Protein AF-A0A9J8C1U0-F1 (afdb_monomer_lite)

Secondary structure (DSSP, 8-state):
--SSS-------SSHHHHHHHHHHHHHHHHHHHH-PPTT--HHHHHHHHHHHHHHHHTT-SS-HHHHHHHHHHHHTTT---

InterPro domains:
  IPR052194 Guanosine-3',5'-bis(diphosphate) 3'-pyrophosphohydrolase [PTHR46246] (12-79)

Radius of gyration: 12.66 Å; chains: 1; bounding box: 30×18×34 Å

Foldseek 3Di:
DDDDDDPPPVPPPDLVVLVVLLVVLLVVLVVCVVDPPPPDDPVNNLVVLQVSQVVVVVSPPSDPVSNVSNQVSCVVSVHHD

Sequence (81 aa):
MLIYGKERRKSRNGHQAKLVKLADKLYNLRDLNRCTRTGWTAERVQEYFVWASRVVKGLRGTSAALEEKLQQLFLERGVEL

Organism: NCBI:txid630221

pLDDT: mean 83.25, std 16.91, range [38.31, 95.56]

Structure (mmCIF, N/CA/C/O backbone):
data_AF-A0A9J8C1U0-F1
#
_entry.id   AF-A0A9J8C1U0-F1
#
loop_
_atom_site.group_PDB
_atom_site.id
_atom_site.type_symbol
_atom_site.label_atom_id
_atom_site.label_alt_id
_atom_site.label_comp_id
_atom_site.label_asym_id
_atom_site.label_entity_id
_atom_site.label_seq_id
_atom_site.pdbx_PDB_ins_code
_atom_site.Cartn_x
_atom_site.Cartn_y
_atom_site.Cartn_z
_atom_site.occupancy
_atom_site.B_iso_or_equiv
_atom_site.auth_seq_id
_atom_site.auth_comp_id
_atom_site.auth_asym_id
_atom_site.auth_atom_id
_atom_site.pdbx_PDB_model_num
ATOM 1 N N . MET A 1 1 ? 13.751 1.871 3.923 1.00 41.59 1 MET A N 1
ATOM 2 C CA . MET A 1 1 ? 12.949 1.541 2.726 1.00 41.59 1 MET A CA 1
ATOM 3 C C . MET A 1 1 ? 13.621 0.359 2.017 1.00 41.59 1 MET A C 1
ATOM 5 O O . MET A 1 1 ? 14.315 0.549 1.032 1.00 41.59 1 MET A O 1
ATOM 9 N N . LEU A 1 2 ? 13.501 -0.854 2.574 1.00 40.66 2 LEU A N 1
ATOM 10 C CA . LEU A 1 2 ? 14.132 -2.070 2.045 1.00 40.66 2 LEU A CA 1
ATOM 11 C C . LEU A 1 2 ? 13.065 -3.102 1.690 1.00 40.66 2 LEU A C 1
ATOM 13 O O . LEU A 1 2 ? 12.046 -3.255 2.361 1.00 40.66 2 LEU A O 1
ATOM 17 N N . ILE A 1 3 ? 13.317 -3.745 0.568 1.00 55.72 3 ILE A N 1
ATOM 18 C CA . ILE A 1 3 ? 12.470 -4.667 -0.166 1.00 55.72 3 ILE A CA 1
ATOM 19 C C . ILE A 1 3 ? 12.862 -6.075 0.254 1.00 55.72 3 ILE A C 1
ATOM 21 O O . ILE A 1 3 ? 14.026 -6.428 0.135 1.00 55.72 3 ILE A O 1
ATOM 25 N N . TYR A 1 4 ? 11.894 -6.861 0.722 1.00 45.16 4 TYR A N 1
ATOM 26 C CA . TYR A 1 4 ? 12.058 -8.273 1.081 1.00 45.16 4 TYR A CA 1
ATOM 27 C C . TYR A 1 4 ? 13.112 -8.570 2.161 1.00 45.16 4 TYR A C 1
ATOM 29 O O . TYR A 1 4 ? 14.196 -9.071 1.894 1.00 45.16 4 TYR A O 1
ATOM 37 N N . GLY A 1 5 ? 12.747 -8.363 3.426 1.00 38.38 5 GLY A N 1
ATOM 38 C CA . GLY A 1 5 ? 13.529 -8.895 4.539 1.00 38.38 5 GLY A CA 1
ATOM 39 C C . GLY A 1 5 ? 13.018 -8.419 5.884 1.00 38.38 5 GLY A C 1
ATOM 40 O O . GLY A 1 5 ? 13.319 -7.310 6.293 1.00 38.38 5 GLY A O 1
ATOM 41 N N . LYS A 1 6 ? 12.220 -9.267 6.543 1.00 41.22 6 LYS A N 1
ATOM 42 C CA . LYS A 1 6 ? 11.906 -9.254 7.981 1.00 41.22 6 LYS A CA 1
ATOM 43 C C . LYS A 1 6 ? 12.002 -7.890 8.675 1.00 41.22 6 LYS A C 1
ATOM 45 O O . LYS A 1 6 ? 12.936 -7.626 9.419 1.00 41.22 6 LYS A O 1
ATOM 50 N N . GLU A 1 7 ? 10.908 -7.148 8.651 1.00 38.31 7 GLU A N 1
ATOM 51 C CA . GLU A 1 7 ? 10.562 -6.393 9.844 1.00 38.31 7 GLU A CA 1
ATOM 52 C C . GLU A 1 7 ? 9.252 -6.953 10.374 1.00 38.31 7 GLU A C 1
ATOM 54 O O . GLU A 1 7 ? 8.157 -6.440 10.149 1.00 38.31 7 GLU A O 1
ATOM 59 N N . ARG A 1 8 ? 9.380 -8.067 11.112 1.00 44.78 8 ARG A N 1
ATOM 60 C CA . ARG A 1 8 ? 8.406 -8.432 12.142 1.00 44.78 8 ARG A CA 1
ATOM 61 C C . ARG A 1 8 ? 8.453 -7.352 13.229 1.00 44.78 8 ARG A C 1
ATOM 63 O O . ARG A 1 8 ? 8.750 -7.643 14.382 1.00 44.78 8 ARG A O 1
ATOM 70 N N . ARG A 1 9 ? 8.113 -6.102 12.907 1.00 47.66 9 ARG A N 1
ATOM 71 C CA . ARG A 1 9 ? 7.600 -5.207 13.934 1.00 47.66 9 ARG A CA 1
ATOM 72 C C . ARG A 1 9 ? 6.200 -5.701 14.241 1.00 47.66 9 ARG A C 1
ATOM 74 O O . ARG A 1 9 ? 5.218 -5.373 13.572 1.00 47.66 9 ARG A O 1
ATOM 81 N N . LYS A 1 10 ? 6.141 -6.575 15.249 1.00 45.44 10 LYS A N 1
ATOM 82 C CA . LYS A 1 10 ? 4.926 -6.946 15.968 1.00 45.44 10 LYS A CA 1
ATOM 83 C C . LYS A 1 10 ? 4.415 -5.655 16.616 1.00 45.44 10 LYS A C 1
ATOM 85 O O . LYS A 1 10 ? 4.691 -5.374 17.774 1.00 45.44 10 LYS A O 1
ATOM 90 N N . SER A 1 11 ? 3.770 -4.794 15.828 1.00 49.88 11 SER A N 1
ATOM 91 C CA . SER A 1 11 ? 3.107 -3.616 16.367 1.00 49.88 11 SER A CA 1
ATOM 92 C C . SER A 1 11 ? 2.041 -4.144 17.311 1.00 49.88 11 SER A C 1
ATOM 94 O O . SER A 1 11 ? 1.219 -4.956 16.881 1.00 49.88 11 SER A O 1
ATOM 96 N N . ARG A 1 12 ? 2.092 -3.738 18.580 1.00 53.88 12 ARG A N 1
ATOM 97 C CA . ARG A 1 12 ? 1.064 -4.047 19.578 1.00 53.88 12 ARG A CA 1
ATOM 98 C C . ARG A 1 12 ? -0.313 -3.954 18.909 1.00 53.88 12 ARG A C 1
ATOM 100 O O . ARG A 1 12 ? -0.609 -2.949 18.267 1.00 53.88 12 ARG A O 1
ATOM 107 N N . ASN A 1 13 ? -1.057 -5.062 18.941 1.00 59.88 13 ASN A N 1
ATOM 108 C CA . ASN A 1 13 ? -2.303 -5.283 18.205 1.00 59.88 13 ASN A CA 1
ATOM 109 C C . ASN A 1 13 ? -3.361 -4.244 18.609 1.00 59.88 13 ASN A C 1
ATOM 111 O O . ASN A 1 13 ? -4.158 -4.488 19.506 1.00 59.88 13 ASN A O 1
ATOM 115 N N . GLY A 1 14 ? -3.353 -3.083 17.962 1.00 77.94 14 GLY A N 1
ATOM 116 C CA . GLY A 1 14 ? -4.280 -1.990 18.228 1.00 77.94 14 GLY A CA 1
ATOM 117 C C . GLY A 1 14 ? -4.690 -1.297 16.936 1.00 77.94 14 GLY A C 1
ATOM 118 O O . GLY A 1 14 ? -3.940 -1.284 15.957 1.00 77.94 14 GLY A O 1
ATOM 119 N N . HIS A 1 15 ? -5.888 -0.717 16.939 1.00 85.31 15 HIS A N 1
ATOM 120 C CA . HIS A 1 15 ? -6.462 0.020 15.811 1.00 85.31 15 HIS A CA 1
ATOM 121 C C . HIS A 1 15 ? -5.486 1.073 15.243 1.00 85.31 15 HIS A C 1
ATOM 123 O O . HIS A 1 15 ? -5.240 1.112 14.040 1.00 85.31 15 HIS A O 1
ATOM 129 N N . GLN A 1 16 ? -4.806 1.828 16.115 1.00 87.19 16 GLN A N 1
ATOM 130 C CA . GLN A 1 16 ? -3.792 2.822 15.731 1.00 87.19 16 GLN A CA 1
ATOM 131 C C . GLN A 1 16 ? -2.619 2.225 14.941 1.00 87.19 16 GLN A C 1
ATOM 133 O O . GLN A 1 16 ? -2.145 2.818 13.976 1.00 87.19 16 GLN A O 1
ATOM 138 N N . ALA A 1 17 ? -2.164 1.023 15.296 1.00 87.94 17 ALA A N 1
ATOM 139 C CA . ALA A 1 17 ? -1.074 0.379 14.577 1.00 87.94 17 ALA A CA 1
ATOM 140 C C . ALA A 1 17 ? -1.490 -0.071 13.168 1.00 87.94 17 ALA A C 1
ATOM 142 O O . ALA A 1 17 ? -0.679 -0.027 12.241 1.00 87.94 17 ALA A O 1
ATOM 143 N N . LYS A 1 18 ? -2.752 -0.487 12.989 1.00 89.62 18 LYS A N 1
A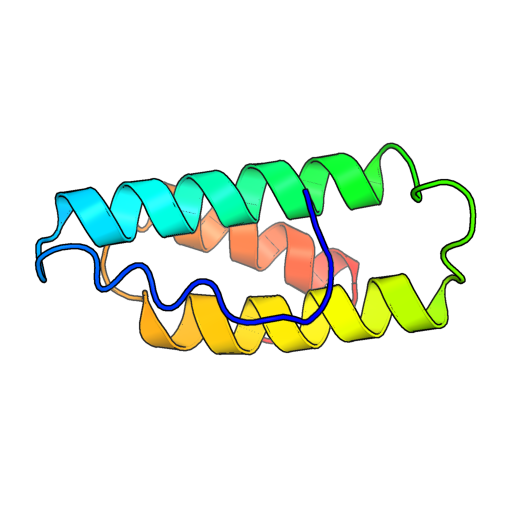TOM 144 C CA . LYS A 1 18 ? -3.304 -0.794 11.663 1.00 89.62 18 LYS A CA 1
ATOM 145 C C . LYS A 1 18 ? -3.422 0.473 10.808 1.00 89.62 18 LYS A C 1
ATOM 147 O O . LYS A 1 18 ? -3.031 0.431 9.646 1.00 89.62 18 LYS A O 1
ATOM 152 N N . LEU A 1 19 ? -3.849 1.599 11.392 1.00 91.75 19 LEU A N 1
ATOM 153 C CA . LEU A 1 19 ? -3.897 2.899 10.706 1.00 91.75 19 LEU A CA 1
ATOM 154 C C . LEU A 1 19 ? -2.523 3.319 10.179 1.00 91.75 19 LEU A C 1
ATOM 156 O O . LEU A 1 19 ? -2.391 3.641 9.001 1.00 91.75 19 LEU A O 1
ATOM 160 N N . VAL A 1 20 ? -1.486 3.242 11.020 1.00 91.12 20 VAL A N 1
ATOM 161 C CA . VAL A 1 20 ? -0.111 3.574 10.610 1.00 91.12 20 VAL A CA 1
ATOM 162 C C . VAL A 1 20 ? 0.354 2.674 9.463 1.00 91.12 20 VAL A C 1
ATOM 164 O O . VAL A 1 20 ? 0.955 3.160 8.510 1.00 91.12 20 VAL A O 1
ATOM 167 N N . LYS A 1 21 ? 0.037 1.372 9.500 1.00 90.44 21 LYS A N 1
ATOM 168 C CA . LYS A 1 21 ? 0.386 0.445 8.411 1.00 90.44 21 LYS A CA 1
ATOM 169 C C . LYS A 1 21 ? -0.351 0.752 7.107 1.00 90.44 21 LYS A C 1
ATOM 171 O O . LYS A 1 21 ? 0.261 0.641 6.048 1.00 90.44 21 LYS A O 1
ATOM 176 N N . LEU A 1 22 ? -1.631 1.123 7.169 1.00 93.19 22 LEU A N 1
ATOM 177 C CA . LEU A 1 22 ? -2.397 1.531 5.987 1.00 93.19 22 LEU A CA 1
ATOM 178 C C . LEU A 1 22 ? -1.833 2.821 5.381 1.00 93.19 22 LEU A C 1
ATOM 180 O O . LEU A 1 22 ? -1.585 2.868 4.177 1.00 93.19 22 LEU A O 1
ATOM 184 N N . ALA A 1 23 ? -1.558 3.831 6.210 1.00 93.75 23 ALA A N 1
ATOM 185 C CA . ALA A 1 23 ? -0.962 5.090 5.766 1.00 93.75 23 ALA A CA 1
ATOM 186 C C . ALA A 1 23 ? 0.428 4.880 5.138 1.00 93.75 23 ALA A C 1
ATOM 188 O O . ALA A 1 23 ? 0.707 5.418 4.068 1.00 93.75 23 ALA A O 1
ATOM 189 N N . ASP A 1 24 ? 1.266 4.035 5.749 1.00 92.50 24 ASP A N 1
ATOM 190 C CA . ASP A 1 24 ? 2.567 3.639 5.197 1.00 92.50 24 ASP A CA 1
ATOM 191 C C . ASP A 1 24 ? 2.426 2.973 3.820 1.00 92.50 24 ASP A C 1
ATOM 193 O O . ASP A 1 24 ? 3.159 3.308 2.889 1.00 92.50 24 ASP A O 1
ATOM 197 N N . LYS A 1 25 ? 1.468 2.051 3.640 1.00 93.06 25 LYS A N 1
ATOM 198 C CA . LYS A 1 25 ? 1.240 1.417 2.329 1.00 93.06 25 LYS A CA 1
ATOM 199 C C . LYS A 1 25 ? 0.776 2.423 1.285 1.00 93.06 25 LYS A C 1
ATOM 201 O O . LYS A 1 25 ? 1.300 2.406 0.176 1.00 93.06 25 LYS A O 1
ATOM 206 N N . LEU A 1 26 ? -0.140 3.318 1.646 1.00 93.69 26 LEU A N 1
ATOM 207 C CA . LEU A 1 26 ? -0.631 4.351 0.739 1.00 93.69 26 LEU A CA 1
ATOM 208 C C . LEU A 1 26 ? 0.508 5.262 0.266 1.00 93.69 26 LEU A C 1
ATOM 210 O O . LEU A 1 26 ? 0.622 5.533 -0.928 1.00 93.69 26 LEU A O 1
ATOM 214 N N . TYR A 1 27 ? 1.371 5.699 1.185 1.00 92.69 27 TYR A N 1
ATOM 215 C CA . TYR A 1 27 ? 2.533 6.517 0.847 1.00 92.69 27 TYR A CA 1
ATOM 216 C C . TYR A 1 27 ? 3.506 5.770 -0.073 1.00 92.69 27 TYR A C 1
ATOM 218 O O . TYR A 1 27 ? 3.851 6.278 -1.136 1.00 92.69 27 TYR A O 1
ATOM 226 N N . ASN A 1 28 ? 3.885 4.538 0.286 1.00 91.38 28 ASN A N 1
ATOM 227 C CA . ASN A 1 28 ? 4.830 3.738 -0.497 1.00 91.38 28 ASN A CA 1
ATOM 228 C C . ASN A 1 28 ? 4.335 3.452 -1.925 1.00 91.38 28 ASN A C 1
ATOM 230 O O . ASN A 1 28 ? 5.131 3.486 -2.861 1.00 91.38 28 ASN A O 1
ATOM 234 N N . LEU A 1 29 ? 3.040 3.170 -2.108 1.00 92.06 29 LEU A N 1
ATOM 235 C CA . LEU A 1 29 ? 2.469 2.891 -3.431 1.00 92.06 29 LEU A CA 1
ATOM 236 C C . LEU A 1 29 ? 2.350 4.157 -4.287 1.00 92.06 29 LEU A C 1
ATOM 238 O O . LEU A 1 29 ? 2.644 4.117 -5.479 1.00 92.06 29 LEU A O 1
ATOM 242 N N . ARG A 1 30 ? 1.990 5.297 -3.683 1.00 92.06 30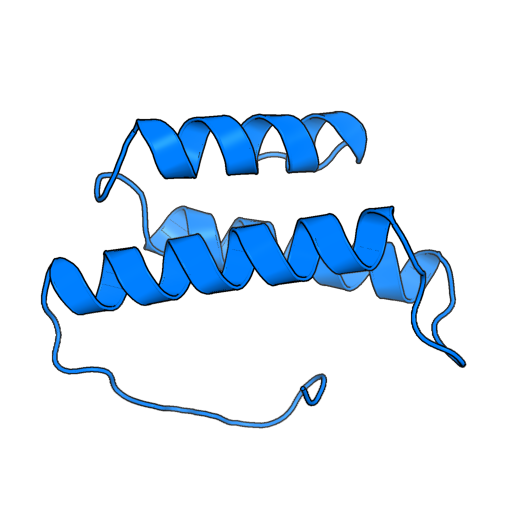 ARG A N 1
ATOM 243 C CA . ARG A 1 30 ? 2.005 6.596 -4.377 1.00 92.06 30 ARG A CA 1
ATOM 244 C C . ARG A 1 30 ? 3.405 6.980 -4.827 1.00 92.06 30 ARG A C 1
ATOM 246 O O . ARG A 1 30 ? 3.571 7.453 -5.945 1.00 92.06 30 ARG A O 1
ATOM 253 N N . ASP A 1 31 ? 4.394 6.773 -3.966 1.00 89.38 31 ASP A N 1
ATOM 254 C CA .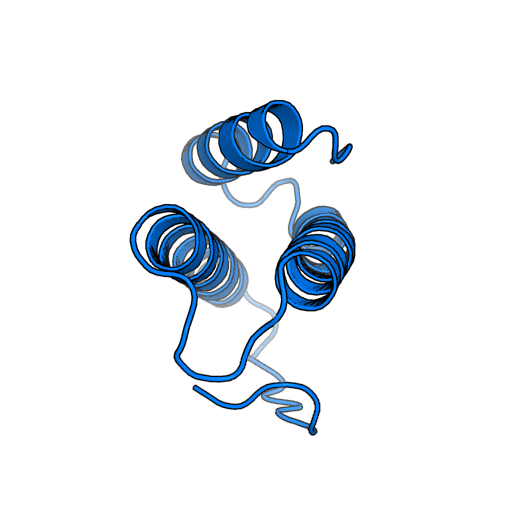 ASP A 1 31 ? 5.791 7.054 -4.283 1.00 89.38 31 ASP A CA 1
ATOM 255 C C . ASP A 1 31 ? 6.274 6.193 -5.459 1.00 89.38 31 ASP A C 1
ATOM 257 O O . ASP A 1 31 ? 6.799 6.728 -6.429 1.00 89.38 31 ASP A O 1
ATOM 261 N N . LEU A 1 32 ? 5.956 4.891 -5.451 1.00 88.25 32 LEU A N 1
ATOM 262 C CA . LEU A 1 32 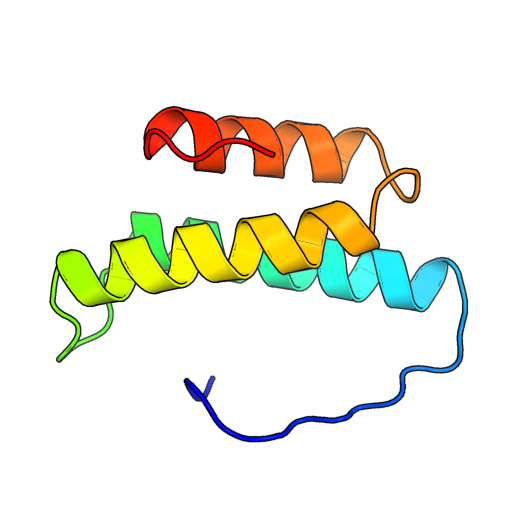? 6.255 3.983 -6.566 1.00 88.25 32 LEU A CA 1
ATOM 263 C C . LEU A 1 32 ? 5.539 4.349 -7.876 1.00 88.25 32 LEU A C 1
ATOM 265 O O . LEU A 1 32 ? 6.088 4.103 -8.947 1.00 88.25 32 LEU A O 1
ATOM 269 N N . ASN A 1 33 ? 4.336 4.931 -7.815 1.00 85.00 33 ASN A N 1
ATOM 270 C CA . ASN A 1 33 ? 3.656 5.470 -8.999 1.00 85.00 33 ASN A CA 1
ATOM 271 C C . ASN A 1 33 ? 4.347 6.730 -9.543 1.00 85.00 33 ASN A C 1
ATOM 273 O O . ASN A 1 33 ? 4.378 6.924 -10.753 1.00 85.00 33 ASN A O 1
ATOM 277 N N . ARG A 1 34 ? 4.889 7.588 -8.670 1.00 85.25 34 ARG A N 1
ATOM 278 C CA . ARG A 1 34 ? 5.546 8.842 -9.077 1.00 85.25 34 ARG A CA 1
ATOM 279 C C . ARG A 1 34 ? 6.964 8.628 -9.587 1.00 85.25 34 ARG A C 1
ATOM 281 O O . ARG A 1 34 ? 7.377 9.296 -10.527 1.00 85.25 34 ARG A O 1
ATOM 288 N N . CYS A 1 35 ? 7.716 7.748 -8.940 1.00 78.75 35 CYS A N 1
ATOM 289 C CA . CYS A 1 35 ? 9.097 7.468 -9.280 1.00 78.75 35 CYS A CA 1
ATOM 290 C C . CYS A 1 35 ? 9.369 5.984 -9.049 1.00 78.75 35 CYS A C 1
ATOM 292 O O . CYS A 1 35 ? 9.391 5.496 -7.916 1.00 78.75 35 CYS A O 1
ATOM 294 N N . THR A 1 36 ? 9.588 5.250 -10.139 1.00 73.50 36 THR A N 1
ATOM 295 C CA . THR A 1 36 ? 10.101 3.888 -10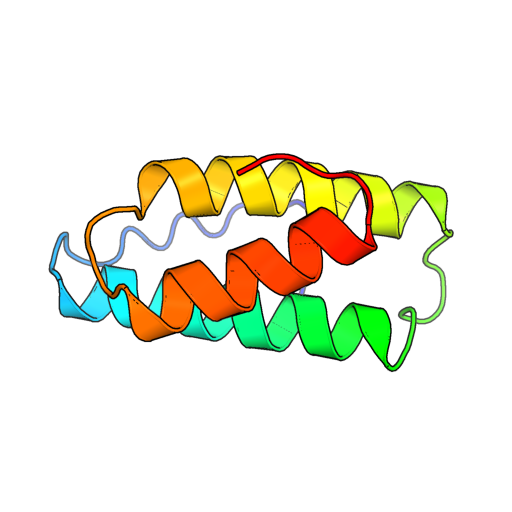.010 1.00 73.50 36 THR A CA 1
ATOM 296 C C . THR A 1 36 ? 11.512 3.988 -9.445 1.00 73.50 36 THR A C 1
ATOM 298 O O . THR A 1 36 ? 12.358 4.687 -9.999 1.00 73.50 36 THR A O 1
ATOM 301 N N . ARG A 1 37 ? 11.759 3.332 -8.306 1.00 77.00 37 ARG A N 1
ATOM 302 C CA . ARG A 1 37 ? 13.071 3.381 -7.651 1.00 77.00 37 ARG A CA 1
ATOM 303 C C . ARG A 1 37 ? 14.154 2.905 -8.612 1.00 77.00 37 ARG A C 1
ATOM 305 O O . ARG A 1 37 ? 13.969 1.908 -9.308 1.00 77.00 37 ARG A O 1
ATOM 312 N N . THR A 1 38 ? 15.300 3.576 -8.591 1.00 79.19 38 THR A N 1
ATOM 313 C CA . THR A 1 38 ? 16.465 3.205 -9.396 1.00 79.19 38 THR A CA 1
ATOM 314 C C . THR A 1 38 ? 16.793 1.721 -9.208 1.00 79.19 38 THR A C 1
ATOM 316 O O . THR A 1 38 ? 16.942 1.249 -8.080 1.00 79.19 38 THR A O 1
ATOM 319 N N . GLY A 1 39 ? 16.865 0.979 -10.315 1.00 83.31 39 GLY A N 1
ATOM 320 C CA . GLY A 1 39 ? 17.143 -0.462 -10.319 1.00 83.31 39 GLY A CA 1
ATOM 321 C C . GLY A 1 39 ? 15.921 -1.376 -10.174 1.00 83.31 39 GLY A C 1
ATOM 322 O O . GLY A 1 39 ? 16.092 -2.591 -10.139 1.00 83.31 39 GLY A O 1
ATOM 323 N N . TRP A 1 40 ? 14.697 -0.842 -10.094 1.00 85.50 40 TRP A N 1
ATOM 324 C CA . TRP A 1 40 ? 13.482 -1.657 -10.161 1.00 85.50 40 TRP A CA 1
ATOM 325 C C . TRP A 1 40 ? 12.968 -1.751 -11.588 1.00 85.50 40 TRP A C 1
ATOM 327 O O . TRP A 1 40 ? 12.767 -0.736 -12.251 1.00 85.50 40 TRP A O 1
ATOM 337 N N . THR A 1 41 ? 12.693 -2.975 -12.028 1.00 88.94 41 THR A N 1
ATOM 338 C CA . THR A 1 41 ? 11.956 -3.204 -13.269 1.00 88.94 41 THR A CA 1
ATOM 339 C C . THR A 1 41 ? 10.457 -2.990 -13.051 1.00 88.94 41 THR A C 1
ATOM 341 O O . THR A 1 41 ? 9.968 -2.994 -11.913 1.00 88.94 41 THR A O 1
ATOM 344 N N . ALA A 1 42 ? 9.708 -2.822 -14.141 1.00 88.44 42 ALA A N 1
ATOM 345 C CA . ALA A 1 42 ? 8.256 -2.683 -14.081 1.00 88.44 42 ALA A CA 1
ATOM 346 C C . ALA A 1 42 ? 7.590 -3.922 -13.455 1.00 88.44 42 ALA A C 1
ATOM 348 O O . ALA A 1 42 ? 6.665 -3.780 -12.651 1.00 88.44 42 ALA A O 1
ATOM 349 N N . GLU A 1 43 ? 8.109 -5.123 -13.735 1.00 90.44 43 GLU A N 1
ATOM 350 C CA . GLU A 1 43 ? 7.629 -6.376 -13.141 1.00 90.44 43 GLU A CA 1
ATOM 351 C C . GLU A 1 43 ? 7.799 -6.354 -11.622 1.00 90.44 43 GLU A C 1
ATOM 353 O O . GLU A 1 43 ? 6.874 -6.689 -10.884 1.00 90.44 43 GLU A O 1
ATOM 358 N N . ARG A 1 44 ? 8.949 -5.874 -11.131 1.00 89.50 44 ARG A N 1
ATOM 359 C CA . ARG A 1 44 ? 9.218 -5.803 -9.691 1.00 89.50 44 ARG A CA 1
ATOM 360 C C . ARG A 1 44 ? 8.298 -4.820 -8.974 1.00 89.50 44 ARG A C 1
ATOM 362 O O . ARG A 1 44 ? 7.900 -5.062 -7.832 1.00 89.50 44 ARG A O 1
ATOM 369 N N . VAL A 1 45 ? 7.946 -3.717 -9.634 1.00 90.62 45 VAL A N 1
ATOM 370 C CA . VAL A 1 45 ? 6.924 -2.798 -9.124 1.00 90.62 45 VAL A CA 1
ATOM 371 C C . VAL A 1 45 ? 5.577 -3.516 -9.060 1.00 90.62 45 VAL A C 1
ATOM 373 O O . VAL A 1 45 ? 4.941 -3.490 -8.010 1.00 90.62 45 VAL A O 1
ATOM 376 N N . GLN A 1 46 ? 5.168 -4.218 -10.118 1.00 91.12 46 GLN A N 1
ATOM 377 C CA . GLN A 1 46 ? 3.893 -4.939 -10.138 1.00 91.12 46 GLN A CA 1
ATOM 378 C C . GLN A 1 46 ? 3.807 -6.012 -9.040 1.00 91.12 46 GLN A C 1
ATOM 380 O O . GLN A 1 46 ? 2.810 -6.081 -8.319 1.00 91.12 46 GLN A O 1
ATOM 385 N N . GLU A 1 47 ? 4.869 -6.793 -8.833 1.00 91.62 47 GLU A N 1
ATOM 386 C CA . GLU A 1 47 ? 4.966 -7.756 -7.727 1.00 91.62 47 GLU A CA 1
ATOM 387 C C . GLU A 1 47 ? 4.765 -7.088 -6.362 1.00 91.62 47 GLU A C 1
ATOM 389 O O . GLU A 1 47 ? 4.091 -7.636 -5.484 1.00 91.62 47 GLU A O 1
ATOM 394 N N . TYR A 1 48 ? 5.317 -5.885 -6.177 1.00 91.69 48 TYR A N 1
ATOM 395 C CA . TYR A 1 48 ? 5.138 -5.126 -4.945 1.00 91.69 48 TYR A CA 1
ATOM 396 C C . TYR A 1 48 ? 3.686 -4.683 -4.745 1.00 91.69 48 TYR A C 1
ATOM 398 O O . TYR A 1 48 ? 3.183 -4.776 -3.624 1.00 91.69 48 TYR A O 1
ATOM 406 N N . PHE A 1 49 ? 2.992 -4.255 -5.804 1.00 93.56 49 PHE A N 1
ATOM 407 C CA . PHE A 1 49 ? 1.562 -3.936 -5.733 1.00 93.56 49 PHE A CA 1
ATOM 408 C C . PHE A 1 49 ? 0.732 -5.176 -5.359 1.00 93.56 49 PHE A C 1
ATOM 410 O O . PHE A 1 49 ? -0.088 -5.108 -4.443 1.00 93.56 49 PHE A O 1
ATOM 417 N N . VAL A 1 50 ? 1.001 -6.335 -5.969 1.00 93.56 50 VAL A N 1
ATOM 418 C CA . VAL A 1 50 ? 0.321 -7.602 -5.630 1.00 93.56 50 VAL A CA 1
ATOM 419 C C . VAL A 1 50 ? 0.600 -8.029 -4.186 1.00 93.56 50 VAL A C 1
ATOM 421 O O . VAL A 1 50 ? -0.292 -8.490 -3.474 1.00 93.56 50 VAL A O 1
ATOM 424 N N . TRP A 1 51 ? 1.833 -7.874 -3.705 1.00 94.06 51 TRP A N 1
ATOM 425 C CA . TRP A 1 51 ? 2.157 -8.153 -2.308 1.00 94.06 51 TRP A CA 1
ATOM 426 C C . TRP A 1 51 ? 1.456 -7.176 -1.353 1.00 94.06 51 TRP A C 1
ATOM 428 O O . TRP A 1 51 ? 0.906 -7.591 -0.329 1.00 94.06 51 TRP A O 1
ATOM 438 N N . ALA A 1 52 ? 1.441 -5.884 -1.685 1.00 93.56 52 ALA A N 1
ATOM 439 C CA . ALA A 1 52 ? 0.814 -4.860 -0.865 1.00 93.56 52 ALA A CA 1
ATOM 440 C C . ALA A 1 52 ? -0.703 -5.076 -0.744 1.00 93.56 52 ALA A C 1
ATOM 442 O O . ALA A 1 52 ? -1.229 -4.907 0.358 1.00 93.56 52 ALA A O 1
ATOM 443 N N . SER A 1 53 ? -1.392 -5.521 -1.803 1.00 94.12 53 SER A N 1
ATOM 444 C CA . SER A 1 53 ? -2.832 -5.815 -1.736 1.00 94.12 53 SER A CA 1
ATOM 445 C C . SER A 1 53 ? -3.139 -6.936 -0.739 1.00 94.12 53 SER A C 1
ATOM 447 O O . SER A 1 53 ? -4.050 -6.806 0.078 1.00 94.12 53 SER A O 1
ATOM 449 N N . ARG A 1 54 ? -2.307 -7.987 -0.690 1.00 93.19 54 ARG A N 1
ATOM 450 C CA . ARG A 1 54 ? -2.418 -9.070 0.308 1.00 93.19 54 ARG A CA 1
ATOM 451 C C . ARG A 1 54 ? -2.242 -8.563 1.740 1.00 93.19 54 ARG A C 1
ATOM 453 O O . ARG A 1 54 ? -2.929 -9.029 2.645 1.00 93.19 54 ARG A O 1
ATOM 460 N N . VAL A 1 55 ? -1.342 -7.602 1.962 1.00 91.19 55 VAL A N 1
ATOM 461 C CA . VAL A 1 55 ? -1.153 -6.987 3.287 1.00 91.19 55 VAL A CA 1
ATOM 462 C C . VAL A 1 55 ? -2.363 -6.138 3.671 1.00 91.19 55 VAL A C 1
ATOM 464 O O . VAL A 1 55 ? -2.844 -6.249 4.795 1.00 91.19 55 VAL A O 1
ATOM 467 N N . VAL A 1 56 ? -2.870 -5.315 2.750 1.00 92.88 56 VAL A N 1
ATOM 468 C CA . VAL A 1 56 ? -4.024 -4.437 2.995 1.00 92.88 56 VAL A CA 1
ATOM 469 C C . VAL A 1 56 ? -5.303 -5.246 3.229 1.00 92.88 56 VAL A C 1
ATOM 471 O O . VAL A 1 56 ? -6.061 -4.895 4.131 1.00 92.88 56 VAL A O 1
ATOM 474 N N . LYS A 1 57 ? -5.492 -6.386 2.544 1.00 92.50 57 LYS A N 1
ATOM 475 C CA . LYS A 1 57 ? -6.571 -7.355 2.824 1.00 92.50 57 LYS A CA 1
ATOM 476 C C . LYS A 1 57 ? -6.641 -7.736 4.308 1.00 92.50 57 LYS A C 1
ATOM 478 O O . LYS A 1 57 ? -7.718 -7.730 4.893 1.00 92.50 57 LYS A O 1
ATOM 483 N N . GLY A 1 58 ? -5.49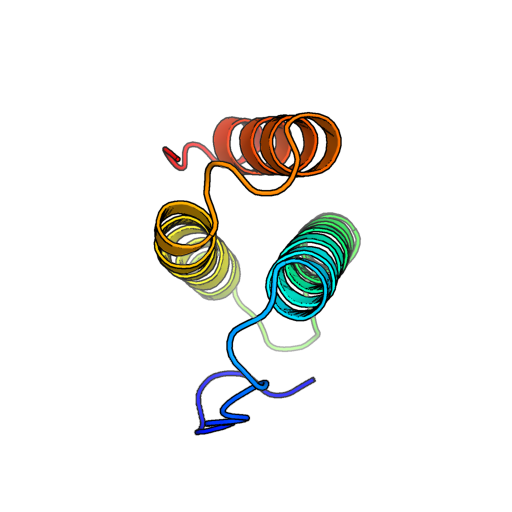4 -7.981 4.946 1.00 90.44 58 GLY A N 1
ATOM 484 C CA . GLY A 1 58 ? -5.410 -8.297 6.381 1.00 90.44 58 GLY A CA 1
ATOM 485 C C . GLY A 1 58 ? -5.608 -7.104 7.330 1.00 90.44 58 GLY A C 1
ATOM 486 O O . GLY A 1 58 ? -5.644 -7.284 8.549 1.00 90.44 58 GLY A O 1
ATOM 487 N N . LEU A 1 59 ? -5.706 -5.883 6.798 1.00 90.19 59 LEU A N 1
ATOM 488 C CA . LEU A 1 59 ? -5.883 -4.638 7.552 1.00 90.19 59 LEU A CA 1
ATOM 489 C C . LEU A 1 59 ? -7.270 -4.002 7.351 1.00 90.19 59 LEU A C 1
ATOM 491 O O . LEU A 1 59 ? -7.531 -2.974 7.979 1.00 90.19 59 LEU A O 1
ATOM 495 N N . ARG A 1 60 ? -8.145 -4.600 6.528 1.00 88.94 60 ARG A N 1
ATOM 496 C CA . ARG A 1 60 ? -9.502 -4.100 6.253 1.00 88.94 60 ARG A CA 1
ATOM 497 C C . ARG A 1 60 ? -10.338 -3.913 7.519 1.00 88.94 60 ARG A C 1
ATOM 499 O O . ARG A 1 60 ? -10.122 -4.587 8.532 1.00 88.94 60 ARG A O 1
ATOM 506 N N . GLY A 1 61 ? -11.300 -2.995 7.441 1.00 91.88 61 GLY A N 1
ATOM 507 C CA . GLY A 1 61 ? -12.157 -2.627 8.570 1.00 91.88 61 GLY A CA 1
ATOM 508 C C . GLY A 1 61 ? -11.442 -1.753 9.604 1.00 91.88 61 GLY A C 1
ATOM 509 O O . GLY A 1 61 ? -11.830 -1.733 10.770 1.00 91.88 61 GLY A O 1
ATOM 510 N N . THR A 1 62 ? -10.375 -1.058 9.199 1.00 92.00 62 THR A N 1
ATOM 511 C CA . THR A 1 62 ? -9.660 -0.112 10.067 1.00 92.00 62 THR A CA 1
ATOM 512 C C . THR A 1 62 ? -9.989 1.328 9.691 1.00 92.00 62 THR A C 1
ATOM 514 O O . THR A 1 62 ? -10.211 2.146 10.576 1.00 92.00 62 THR A O 1
ATOM 517 N N . SER A 1 63 ? -10.002 1.668 8.401 1.00 93.88 63 SER A N 1
ATOM 518 C CA . SER A 1 63 ? -10.295 3.032 7.949 1.00 93.88 63 SER A CA 1
ATOM 519 C C . SER A 1 63 ? -10.765 3.030 6.505 1.00 93.88 63 SER A C 1
ATOM 521 O O . SER A 1 63 ? -9.954 2.882 5.592 1.00 93.88 63 SER A O 1
ATOM 523 N N . ALA A 1 64 ? -12.062 3.273 6.305 1.00 93.81 64 ALA A N 1
ATOM 524 C CA . ALA A 1 64 ? -12.669 3.341 4.977 1.00 93.81 64 ALA A CA 1
ATOM 525 C C . ALA A 1 64 ? -11.941 4.342 4.062 1.00 93.81 64 ALA A C 1
ATOM 527 O O . ALA A 1 64 ? -11.574 4.001 2.945 1.00 93.81 64 ALA A O 1
ATOM 528 N N . ALA A 1 65 ? -11.605 5.531 4.574 1.00 94.25 65 ALA A N 1
ATOM 529 C CA . ALA A 1 65 ? -10.937 6.571 3.792 1.00 94.25 65 ALA A CA 1
ATOM 530 C C . ALA A 1 65 ? -9.526 6.182 3.301 1.00 94.25 65 ALA A C 1
ATOM 532 O O . ALA A 1 65 ? -9.098 6.629 2.237 1.00 94.25 65 ALA A O 1
ATOM 533 N N . LEU A 1 66 ? -8.769 5.389 4.071 1.00 94.06 66 LEU A N 1
ATOM 534 C CA . LEU A 1 66 ? -7.462 4.886 3.624 1.00 94.06 66 LEU A CA 1
ATOM 535 C C . LEU A 1 66 ? -7.621 3.685 2.689 1.00 94.06 66 LEU A C 1
ATOM 537 O O . LEU A 1 66 ? -6.881 3.576 1.712 1.00 94.06 66 LEU A O 1
ATOM 541 N N . GLU A 1 67 ? -8.577 2.806 2.987 1.00 94.00 67 GLU A N 1
ATOM 542 C CA . GLU A 1 67 ? -8.883 1.612 2.197 1.00 94.00 67 GLU A CA 1
ATOM 543 C C . GLU A 1 67 ? -9.372 1.979 0.786 1.00 94.00 67 GLU A C 1
ATOM 545 O O . GLU A 1 67 ? -8.859 1.418 -0.177 1.00 94.00 67 GLU A O 1
ATOM 550 N N . GLU A 1 68 ? -10.241 2.983 0.636 1.00 95.56 68 GLU A N 1
ATOM 551 C CA . GLU A 1 68 ? -10.699 3.486 -0.670 1.00 95.56 68 GLU A CA 1
ATOM 552 C C . GLU A 1 68 ? -9.548 4.042 -1.516 1.00 95.56 68 GLU A C 1
ATOM 554 O O . GLU A 1 68 ? -9.402 3.700 -2.689 1.00 95.56 68 GLU A O 1
ATOM 559 N N . LYS A 1 69 ? -8.670 4.859 -0.918 1.00 95.50 69 LYS A N 1
ATOM 560 C CA . LYS A 1 69 ? -7.509 5.420 -1.632 1.00 95.50 69 LYS A CA 1
ATOM 561 C C . LYS A 1 69 ? -6.529 4.336 -2.068 1.00 95.50 69 LYS A C 1
ATOM 563 O O . LYS A 1 69 ? -5.911 4.452 -3.122 1.00 95.50 69 LYS A O 1
ATOM 568 N N . LEU A 1 70 ? -6.362 3.299 -1.250 1.00 94.62 70 LEU A N 1
ATOM 569 C CA . LEU A 1 70 ? -5.568 2.127 -1.606 1.00 94.62 70 LEU A CA 1
ATOM 570 C C . LEU A 1 70 ? -6.238 1.341 -2.736 1.00 94.62 70 LEU A C 1
ATOM 572 O O . LEU A 1 70 ? -5.560 0.982 -3.693 1.00 94.62 70 LEU A O 1
ATOM 576 N N . GLN A 1 71 ? -7.552 1.126 -2.664 1.00 94.81 71 GLN A N 1
ATOM 577 C CA . GLN A 1 71 ? -8.318 0.431 -3.696 1.00 94.81 71 GLN A CA 1
ATOM 578 C C . GLN A 1 71 ? -8.186 1.112 -5.062 1.00 94.81 71 GLN A C 1
ATOM 580 O O . GLN A 1 71 ? -7.929 0.424 -6.045 1.00 94.81 71 GLN A O 1
ATOM 585 N N . GLN A 1 72 ? -8.272 2.444 -5.123 1.00 94.88 72 GLN A N 1
ATOM 586 C CA . GLN A 1 72 ? -8.053 3.201 -6.362 1.00 94.88 72 GLN A CA 1
ATOM 587 C C . GLN A 1 72 ? -6.671 2.922 -6.973 1.00 94.88 72 GLN A C 1
ATOM 589 O O . GLN A 1 72 ? -6.580 2.578 -8.148 1.00 94.88 72 GLN A O 1
ATOM 594 N N . LEU A 1 73 ? -5.605 2.968 -6.165 1.00 94.31 73 LEU A N 1
ATOM 595 C CA . LEU A 1 73 ? -4.240 2.694 -6.639 1.00 94.31 73 LEU A CA 1
ATOM 596 C C . LEU A 1 73 ? -4.053 1.258 -7.137 1.00 94.31 73 LEU A C 1
ATOM 598 O O . LEU A 1 73 ? -3.262 1.021 -8.049 1.00 94.31 73 LEU A O 1
ATOM 602 N N . PHE A 1 74 ? -4.734 0.289 -6.524 1.00 94.94 74 PHE A N 1
ATOM 603 C CA . PHE A 1 74 ? -4.671 -1.094 -6.985 1.00 94.94 74 PHE A CA 1
ATOM 604 C C . PHE A 1 74 ? -5.446 -1.288 -8.290 1.00 94.94 74 PHE A C 1
ATOM 606 O O . PHE A 1 74 ? -4.915 -1.923 -9.200 1.00 94.94 74 PHE A O 1
ATOM 613 N N . LEU A 1 75 ? -6.625 -0.673 -8.432 1.00 94.31 75 LEU A N 1
ATOM 614 C CA . LEU A 1 75 ? -7.410 -0.702 -9.671 1.00 94.31 75 LEU A CA 1
ATOM 615 C C . LEU A 1 75 ? -6.648 -0.086 -10.851 1.00 94.31 75 LEU A C 1
ATOM 617 O O . LEU A 1 75 ? -6.610 -0.685 -11.922 1.00 94.31 75 LEU A O 1
ATOM 621 N N . GLU A 1 76 ? -5.960 1.041 -10.643 1.00 92.00 76 GLU A N 1
ATOM 622 C CA . GLU A 1 76 ? -5.085 1.670 -11.651 1.00 92.00 76 GLU A CA 1
ATOM 623 C C . GLU A 1 76 ? -3.977 0.731 -12.164 1.00 92.00 76 GLU A C 1
ATOM 625 O O . GLU A 1 76 ? -3.474 0.902 -13.272 1.00 92.00 76 GLU A O 1
ATOM 630 N N . ARG A 1 77 ? -3.589 -0.272 -11.366 1.00 89.12 77 ARG A N 1
ATOM 631 C CA . ARG A 1 77 ? -2.561 -1.273 -11.695 1.00 89.12 77 ARG A CA 1
ATOM 632 C C . ARG A 1 77 ? -3.137 -2.651 -12.037 1.00 89.12 77 ARG A C 1
ATOM 634 O O . ARG A 1 77 ? -2.366 -3.606 -12.153 1.00 89.12 77 ARG A O 1
ATOM 641 N N . GLY A 1 78 ? -4.461 -2.778 -12.159 1.00 93.44 78 GLY A N 1
ATOM 642 C CA . GLY A 1 78 ? -5.137 -4.054 -12.417 1.00 93.44 78 GLY A CA 1
ATOM 643 C C . GLY A 1 78 ? -4.967 -5.084 -11.293 1.00 93.44 78 GLY A C 1
ATOM 644 O O . GLY A 1 78 ? -4.952 -6.284 -11.550 1.00 93.44 78 GLY A O 1
ATOM 645 N N . VAL A 1 79 ? -4.778 -4.631 -10.051 1.00 91.94 79 VAL A N 1
ATOM 646 C CA . VAL A 1 79 ? -4.647 -5.481 -8.861 1.00 91.94 79 VAL A CA 1
ATOM 647 C C . VAL A 1 79 ? -5.935 -5.411 -8.041 1.00 91.94 79 VAL A C 1
ATOM 649 O O . VAL A 1 79 ? -6.453 -4.333 -7.770 1.00 91.94 79 VAL A O 1
ATOM 652 N N . GLU A 1 80 ? -6.439 -6.561 -7.597 1.00 88.19 80 GLU A N 1
ATOM 653 C CA . GLU A 1 80 ? -7.664 -6.634 -6.792 1.00 88.19 80 GLU A CA 1
ATOM 654 C C . GLU A 1 80 ? -7.381 -6.648 -5.279 1.00 88.19 80 GLU A C 1
ATOM 656 O O . GLU A 1 80 ? -6.500 -7.375 -4.786 1.00 88.19 80 GLU A O 1
ATOM 661 N N . LEU A 1 81 ? -8.162 -5.847 -4.540 1.00 81.75 81 LEU A N 1
ATOM 662 C CA . LEU A 1 81 ? -8.173 -5.782 -3.070 1.00 81.75 81 LEU A CA 1
ATOM 663 C C . LEU A 1 81 ? -9.151 -6.778 -2.425 1.00 81.75 81 LEU A C 1
ATOM 665 O O . LEU A 1 81 ? -9.732 -7.617 -3.137 1.00 81.75 81 LEU A O 1
#